Protein AF-A0A939W2E0-F1 (afdb_monomer)

Radius of gyration: 12.81 Å; Cα contacts (8 Å, |Δi|>4): 26; chains: 1; bounding box: 27×18×34 Å

Solvent-accessible surface area (backbone atoms only — not comparable to full-atom values): 3636 Å² total; per-residue (Å²): 138,93,80,86,89,82,91,67,62,78,97,43,43,67,66,50,50,55,52,50,38,52,53,62,44,63,57,43,71,95,78,39,75,64,97,64,81,62,82,65,88,85,71,83,54,95,46,78,84,70,45,112

Secondary structure (DSSP, 8-state):
---------GGGHHHHHHHHHHHHHT--GGGPPPSS---------SSTTT--

Foldseek 3Di:
DPDDDDDDDPVCQVVVQVVVQCCVQPDAVVNHDDPDTDGDDFDDDPDPVRGD

Mean predicted aligned error: 4.31 Å

pLDDT: mean 90.66, std 11.89, range [54.12, 98.0]

Structure (mmCIF, N/CA/C/O backbone):
data_AF-A0A939W2E0-F1
#
_entry.id   AF-A0A939W2E0-F1
#
loop_
_atom_site.group_PDB
_atom_site.id
_atom_site.type_symbol
_atom_site.label_atom_id
_atom_site.label_alt_id
_atom_site.label_comp_id
_atom_site.label_asym_id
_atom_site.label_entity_id
_atom_site.label_seq_id
_atom_site.pdbx_PDB_ins_code
_atom_site.Cartn_x
_atom_site.Cartn_y
_atom_site.Cartn_z
_atom_site.occupancy
_atom_site.B_iso_or_equiv
_atom_site.auth_seq_id
_atom_site.auth_comp_id
_atom_site.auth_asym_id
_atom_site.auth_atom_id
_atom_site.pdbx_PDB_model_num
ATOM 1 N N . HIS A 1 1 ? -15.308 4.252 -4.430 1.00 79.31 1 HIS A N 1
ATOM 2 C CA . HIS A 1 1 ? -14.132 3.517 -4.921 1.00 79.31 1 HIS A CA 1
ATOM 3 C C . HIS A 1 1 ? -13.146 3.389 -3.776 1.00 79.31 1 HIS A C 1
ATOM 5 O O . HIS A 1 1 ? -13.159 4.240 -2.891 1.00 79.31 1 HIS A O 1
ATOM 11 N N . ASP A 1 2 ? -12.385 2.309 -3.772 1.00 90.19 2 ASP A N 1
ATOM 12 C CA . ASP A 1 2 ? -11.508 1.821 -2.703 1.00 90.19 2 ASP A CA 1
ATOM 13 C C . ASP A 1 2 ? -10.047 1.655 -3.163 1.00 90.19 2 ASP A C 1
ATOM 15 O O . ASP A 1 2 ? -9.193 1.273 -2.369 1.00 90.19 2 ASP A O 1
ATOM 19 N N . GLU A 1 3 ? -9.746 2.020 -4.411 1.00 93.00 3 GLU A N 1
ATOM 20 C CA . GLU A 1 3 ? -8.415 1.945 -5.015 1.00 93.00 3 GLU A CA 1
ATOM 21 C C . GLU A 1 3 ? -7.769 3.330 -5.196 1.00 93.00 3 GLU A C 1
ATOM 23 O O . GLU A 1 3 ? -8.445 4.335 -5.443 1.00 93.00 3 GLU A O 1
ATOM 28 N N . LEU A 1 4 ? -6.437 3.368 -5.099 1.00 93.69 4 LEU A N 1
ATOM 29 C CA . LEU A 1 4 ? -5.604 4.497 -5.508 1.00 93.69 4 LEU A CA 1
ATOM 30 C C . LEU A 1 4 ? -4.670 4.035 -6.626 1.00 93.69 4 LEU A C 1
ATOM 32 O O . LEU A 1 4 ? -3.929 3.073 -6.452 1.00 93.69 4 LEU A O 1
ATOM 36 N N . VAL A 1 5 ? -4.669 4.758 -7.744 1.00 93.19 5 VAL A N 1
ATOM 37 C CA . VAL A 1 5 ? -3.784 4.498 -8.887 1.00 93.19 5 VAL A CA 1
ATOM 38 C C . VAL A 1 5 ? -2.734 5.599 -8.943 1.00 93.19 5 VAL A C 1
ATOM 40 O O . VAL A 1 5 ? -3.071 6.785 -8.907 1.00 93.19 5 VAL A O 1
ATOM 43 N N . LEU A 1 6 ? -1.461 5.211 -9.007 1.00 93.81 6 LEU A N 1
ATOM 44 C CA . LEU A 1 6 ? -0.321 6.124 -8.979 1.00 93.81 6 LEU A CA 1
ATOM 45 C C . LEU A 1 6 ? 0.624 5.817 -10.142 1.00 93.81 6 LEU A C 1
ATOM 47 O O . LEU A 1 6 ? 0.996 4.666 -10.351 1.00 93.81 6 LEU A O 1
ATOM 51 N N . GLU A 1 7 ? 1.074 6.856 -10.842 1.00 94.69 7 GLU A N 1
ATOM 52 C CA . GLU A 1 7 ? 2.209 6.765 -11.761 1.00 94.69 7 GLU A CA 1
ATOM 53 C C . GLU A 1 7 ? 3.488 7.159 -11.021 1.00 94.69 7 GLU A C 1
ATOM 55 O O . GLU A 1 7 ? 3.572 8.223 -10.402 1.00 94.69 7 GLU A O 1
ATOM 60 N N . VAL A 1 8 ? 4.496 6.292 -11.074 1.00 94.44 8 VAL A N 1
ATOM 61 C CA . VAL A 1 8 ? 5.773 6.472 -10.377 1.00 94.44 8 VAL A CA 1
ATOM 62 C C . VAL A 1 8 ? 6.929 6.033 -11.277 1.00 94.44 8 VAL A C 1
ATOM 64 O O . VAL A 1 8 ? 6.741 5.149 -12.114 1.00 94.44 8 VAL A O 1
ATOM 67 N N . PRO A 1 9 ? 8.139 6.608 -11.132 1.00 95.62 9 PRO A N 1
ATOM 68 C CA . PRO A 1 9 ? 9.312 6.099 -11.837 1.00 95.62 9 PRO A CA 1
ATOM 69 C C . PRO A 1 9 ? 9.529 4.610 -11.533 1.00 95.62 9 PRO A C 1
ATOM 71 O O . PRO A 1 9 ? 9.491 4.221 -10.367 1.00 95.62 9 PRO A O 1
ATOM 74 N N . GLU A 1 10 ? 9.811 3.794 -12.555 1.00 93.31 10 GLU A N 1
ATOM 75 C CA . GLU A 1 10 ? 9.949 2.326 -12.427 1.00 93.31 10 GLU A CA 1
ATOM 76 C C . GLU A 1 10 ? 10.966 1.937 -11.340 1.00 93.31 10 GLU A C 1
ATOM 78 O O . GLU A 1 10 ? 10.703 1.062 -10.519 1.00 93.31 10 GLU A O 1
ATOM 83 N N . ALA A 1 11 ? 12.075 2.679 -11.240 1.00 96.75 11 ALA A N 1
ATOM 84 C CA . ALA A 1 11 ? 13.107 2.485 -10.216 1.00 96.75 11 ALA A CA 1
ATOM 85 C C . ALA A 1 11 ? 12.624 2.702 -8.764 1.00 96.75 11 ALA A C 1
ATOM 87 O O . ALA A 1 11 ? 13.340 2.374 -7.818 1.00 96.75 11 ALA A O 1
ATOM 88 N N . HIS A 1 12 ? 11.440 3.283 -8.573 1.00 96.50 12 HIS A N 1
ATOM 89 C CA . HIS A 1 12 ? 10.854 3.595 -7.272 1.00 96.50 12 HIS A CA 1
ATOM 90 C C . HIS A 1 12 ? 9.508 2.904 -7.032 1.00 96.50 12 HIS A C 1
ATOM 92 O O . HIS A 1 12 ? 8.898 3.155 -5.996 1.00 96.50 12 HIS A O 1
ATOM 98 N N . ALA A 1 13 ? 9.043 2.042 -7.942 1.00 94.31 13 ALA A N 1
ATOM 99 C CA . ALA A 1 13 ? 7.684 1.511 -7.897 1.00 94.31 13 ALA A CA 1
ATOM 100 C C . ALA A 1 13 ? 7.375 0.736 -6.605 1.00 94.31 13 ALA A C 1
ATOM 102 O O . ALA A 1 13 ? 6.414 1.050 -5.907 1.00 94.31 13 ALA A O 1
ATOM 103 N N . GLU A 1 14 ? 8.237 -0.208 -6.228 1.00 95.06 14 GLU A N 1
ATOM 104 C CA . GLU A 1 14 ? 8.066 -0.999 -5.003 1.00 95.06 14 GLU A CA 1
ATOM 105 C C . GLU A 1 14 ? 8.187 -0.139 -3.735 1.00 95.06 14 GLU A C 1
ATOM 107 O O . GLU A 1 14 ? 7.359 -0.231 -2.829 1.00 95.06 14 GLU A O 1
ATOM 112 N N . ALA A 1 15 ? 9.175 0.761 -3.688 1.00 97.56 15 ALA A N 1
ATOM 113 C CA . ALA A 1 15 ? 9.366 1.658 -2.549 1.00 97.56 15 ALA A CA 1
ATOM 114 C C . ALA A 1 15 ? 8.160 2.592 -2.349 1.00 97.56 15 ALA A C 1
ATOM 116 O O . ALA A 1 15 ? 7.737 2.833 -1.216 1.00 97.56 15 ALA A O 1
ATOM 117 N N . ALA A 1 16 ? 7.586 3.098 -3.443 1.00 97.06 16 ALA A N 1
ATOM 118 C CA . ALA A 1 16 ? 6.376 3.903 -3.408 1.00 97.06 16 ALA A CA 1
ATOM 119 C C . ALA A 1 16 ? 5.167 3.078 -2.943 1.00 97.06 16 ALA A C 1
ATOM 121 O O . ALA A 1 16 ? 4.440 3.533 -2.061 1.00 97.06 16 ALA A O 1
ATOM 122 N N . ALA A 1 17 ? 4.982 1.864 -3.468 1.00 95.94 17 ALA A N 1
ATOM 123 C CA . ALA A 1 17 ? 3.864 1.001 -3.099 1.00 95.94 17 ALA A CA 1
ATOM 124 C C . ALA A 1 17 ? 3.879 0.631 -1.608 1.00 95.94 17 ALA A C 1
ATOM 126 O O . ALA A 1 17 ? 2.872 0.803 -0.919 1.00 95.94 17 ALA A O 1
ATOM 127 N N . LEU A 1 18 ? 5.039 0.228 -1.074 1.00 97.62 18 LEU A N 1
ATOM 128 C CA . LEU A 1 18 ? 5.207 -0.056 0.356 1.00 97.62 18 LEU A CA 1
ATOM 129 C C . LEU A 1 18 ? 4.899 1.176 1.212 1.00 97.62 18 LEU A C 1
ATOM 131 O O . LEU A 1 18 ? 4.162 1.088 2.195 1.00 97.62 18 LEU A O 1
ATOM 135 N N . ARG A 1 19 ? 5.400 2.349 0.806 1.00 98.00 19 ARG A N 1
ATOM 136 C CA . ARG A 1 19 ? 5.158 3.592 1.540 1.00 98.00 19 ARG A CA 1
ATOM 137 C C . ARG A 1 19 ? 3.678 3.974 1.562 1.00 98.00 19 ARG A C 1
ATOM 139 O O . ARG A 1 19 ? 3.183 4.442 2.587 1.00 98.00 19 ARG A O 1
ATOM 146 N N . VAL A 1 20 ? 2.982 3.801 0.442 1.00 97.75 20 VAL A N 1
ATOM 147 C CA . VAL 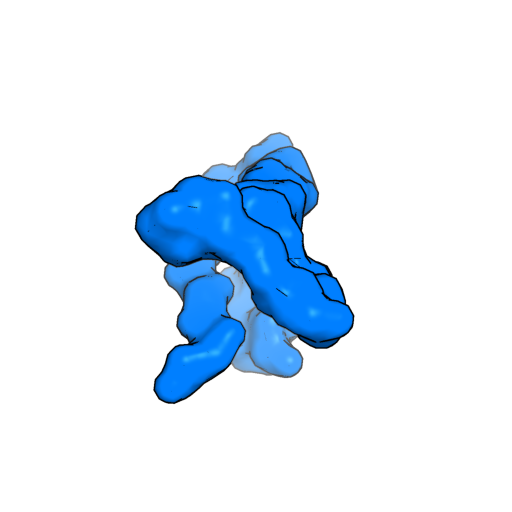A 1 20 ? 1.548 4.092 0.322 1.00 97.75 20 VAL A CA 1
ATOM 148 C C . VAL A 1 20 ? 0.726 3.107 1.151 1.00 97.75 20 VAL A C 1
ATOM 150 O O . VAL A 1 20 ? -0.125 3.556 1.920 1.00 97.75 20 VAL A O 1
ATOM 153 N N . LYS A 1 21 ? 1.030 1.802 1.091 1.00 97.56 21 LYS A N 1
ATOM 154 C CA . LYS A 1 21 ? 0.407 0.776 1.944 1.00 97.56 21 LYS A CA 1
ATOM 155 C C . LYS A 1 21 ? 0.497 1.158 3.421 1.00 97.56 21 LYS A C 1
ATOM 157 O O . LYS A 1 21 ? -0.526 1.247 4.093 1.00 97.56 21 LYS A O 1
ATOM 162 N N . GLU A 1 22 ? 1.697 1.473 3.910 1.00 97.94 22 GLU A N 1
ATOM 163 C CA . GLU A 1 22 ? 1.904 1.880 5.305 1.00 97.94 22 GLU A CA 1
ATOM 164 C C . GLU A 1 22 ? 1.080 3.115 5.690 1.00 97.94 22 GLU A C 1
ATOM 166 O O . GLU A 1 22 ? 0.481 3.163 6.766 1.00 97.94 22 GLU A O 1
ATOM 171 N N . LEU A 1 23 ? 1.041 4.135 4.827 1.00 97.62 23 LEU A N 1
ATOM 172 C CA . LEU A 1 23 ? 0.258 5.351 5.062 1.00 97.62 23 LEU A CA 1
ATOM 173 C C . LEU A 1 23 ? -1.240 5.054 5.159 1.00 97.62 23 LEU A C 1
ATOM 175 O O . LEU A 1 23 ? -1.915 5.576 6.046 1.00 97.62 23 LEU A O 1
ATOM 179 N N . MET A 1 24 ? -1.752 4.212 4.267 1.00 97.19 24 MET A N 1
ATOM 180 C CA . MET A 1 24 ? -3.167 3.867 4.223 1.00 97.19 24 MET A CA 1
ATOM 181 C C . MET A 1 24 ? -3.576 2.982 5.412 1.00 97.19 24 MET A C 1
ATOM 183 O O . MET A 1 24 ? -4.580 3.266 6.062 1.00 97.19 24 MET A O 1
ATOM 187 N N . GLU A 1 25 ? -2.779 1.973 5.774 1.00 97.69 25 GLU A N 1
ATOM 188 C CA . GLU A 1 25 ? -3.057 1.089 6.923 1.00 97.69 25 GLU A CA 1
ATOM 189 C C . GLU A 1 25 ? -2.916 1.814 8.277 1.00 97.69 25 GLU A C 1
ATOM 191 O O . GLU A 1 25 ? -3.594 1.502 9.267 1.00 97.69 25 GLU A O 1
ATOM 196 N N . SER A 1 26 ? -2.059 2.838 8.335 1.00 96.81 26 SER A N 1
ATOM 197 C CA . SER A 1 26 ? -1.838 3.641 9.542 1.00 96.81 26 SER A CA 1
ATOM 198 C C . SER A 1 26 ? -2.796 4.821 9.704 1.00 96.81 26 SER A C 1
ATOM 200 O O . SER A 1 26 ? -2.693 5.529 10.706 1.00 96.8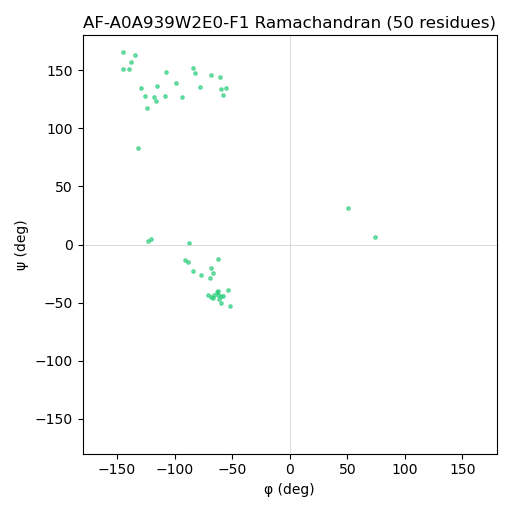1 26 SER A O 1
ATOM 202 N N . VAL A 1 27 ? -3.759 5.034 8.800 1.00 96.38 27 VAL A N 1
ATOM 203 C CA . VAL A 1 27 ? -4.658 6.193 8.883 1.00 96.38 27 VAL A CA 1
ATOM 204 C C . VAL A 1 27 ? -5.464 6.198 10.190 1.00 96.38 27 VAL A C 1
ATOM 206 O O . VAL A 1 27 ? -6.000 5.177 10.635 1.00 96.38 27 VAL A O 1
ATOM 209 N N . ARG A 1 28 ? -5.524 7.368 10.838 1.00 96.62 28 ARG A N 1
ATOM 210 C CA . ARG A 1 28 ? -6.248 7.604 12.098 1.00 96.62 28 ARG A CA 1
ATOM 211 C C . ARG A 1 28 ? -7.114 8.863 11.987 1.00 96.62 28 ARG A C 1
ATOM 213 O O . ARG A 1 28 ? -6.672 9.946 12.386 1.00 96.62 28 ARG A O 1
ATOM 220 N N . PRO A 1 29 ? -8.326 8.771 11.413 1.00 92.69 29 PRO A N 1
ATOM 221 C CA . PRO A 1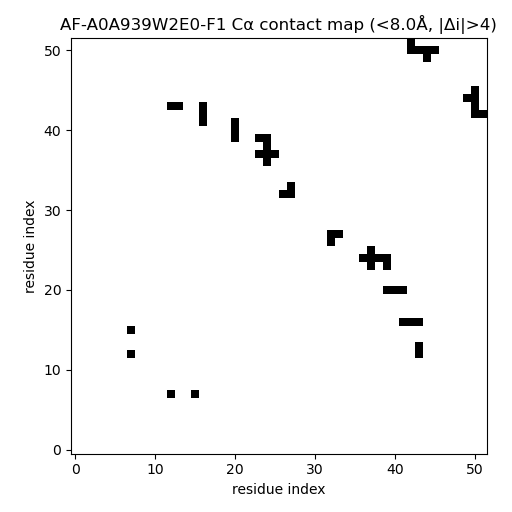 29 ? -9.218 9.918 11.283 1.00 92.69 29 PRO A CA 1
ATOM 222 C C . PRO A 1 29 ? -9.523 10.522 12.656 1.00 92.69 29 PRO A C 1
ATOM 224 O O . PRO A 1 29 ? -9.871 9.802 13.589 1.00 92.69 29 PRO A O 1
ATOM 227 N N . ALA A 1 30 ? -9.347 11.839 12.800 1.00 94.75 30 ALA A N 1
ATOM 228 C CA . ALA A 1 30 ? -9.479 12.535 14.087 1.00 94.75 30 ALA A CA 1
ATOM 229 C C . ALA A 1 30 ? -8.661 11.891 15.235 1.00 94.75 30 ALA A C 1
A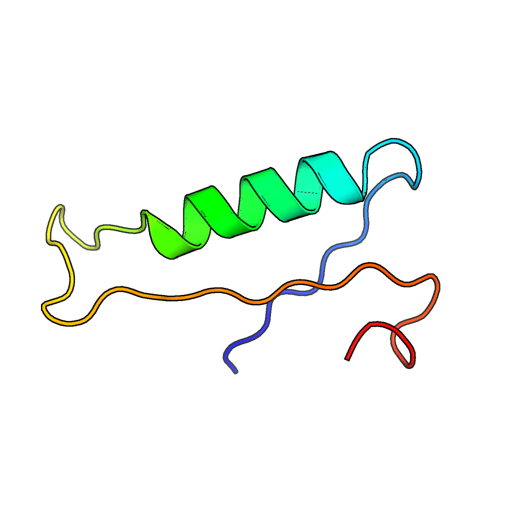TOM 231 O O . ALA A 1 30 ? -9.075 11.919 16.394 1.00 94.75 30 ALA A O 1
ATOM 232 N N . GLY A 1 31 ? -7.515 11.279 14.908 1.00 95.81 31 GLY A N 1
ATOM 233 C CA . GLY A 1 31 ? -6.643 10.600 15.869 1.00 95.81 31 GLY A CA 1
ATOM 234 C C . GLY A 1 31 ? -7.167 9.251 16.373 1.00 95.81 31 GLY A C 1
ATOM 235 O O . GLY A 1 31 ? -6.553 8.663 17.260 1.00 95.81 31 GLY A O 1
ATOM 236 N N . GLN A 1 32 ? -8.275 8.743 15.829 1.00 95.94 32 GLN A N 1
ATOM 237 C CA . GLN A 1 32 ? -8.892 7.492 16.265 1.00 95.94 32 GLN A CA 1
ATOM 238 C C . GLN A 1 32 ? -8.514 6.327 15.355 1.00 95.94 32 GLN A C 1
ATOM 240 O O . GLN A 1 32 ? -8.459 6.453 14.132 1.00 95.94 32 GLN A O 1
ATOM 245 N N . ALA A 1 33 ? -8.251 5.175 15.970 1.00 95.00 33 ALA A N 1
ATOM 246 C CA . ALA A 1 33 ? -8.083 3.917 15.257 1.00 95.00 33 ALA A CA 1
ATOM 247 C C . ALA A 1 33 ? -9.442 3.287 14.953 1.00 95.00 33 ALA A C 1
ATOM 249 O O . ALA A 1 33 ? -10.381 3.399 15.742 1.00 95.00 33 ALA A O 1
ATOM 250 N N . PHE A 1 34 ? -9.524 2.585 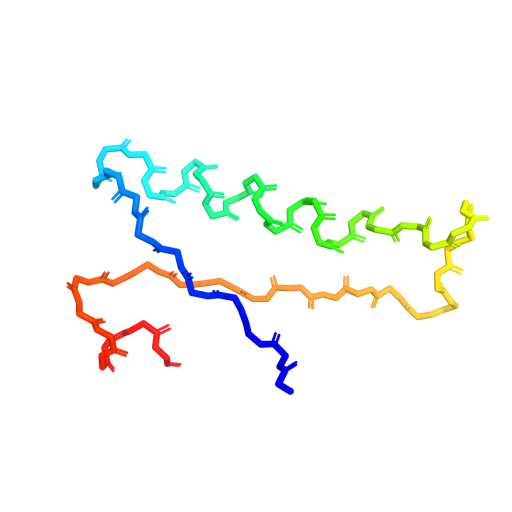13.828 1.00 95.38 34 PHE A N 1
AT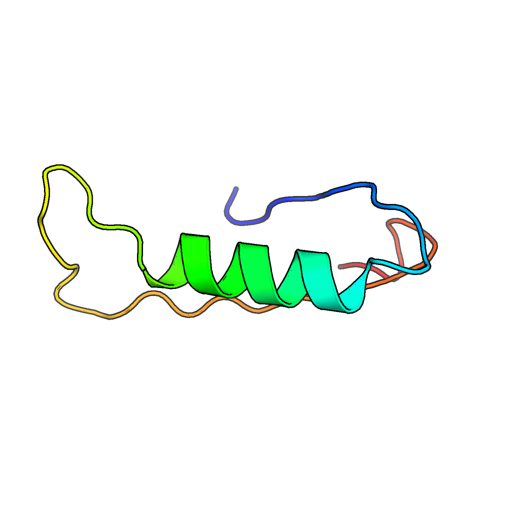OM 251 C CA . PHE A 1 34 ? -10.663 1.728 13.537 1.00 95.38 34 PHE A CA 1
ATOM 252 C C . PHE A 1 34 ? -10.674 0.526 14.487 1.00 95.38 34 PHE A C 1
ATOM 254 O O . PHE A 1 34 ? -9.622 0.002 14.856 1.00 95.38 34 PHE A O 1
ATOM 261 N N . SER A 1 35 ? -11.870 0.070 14.865 1.00 96.88 35 SER A N 1
ATOM 262 C CA . SER A 1 35 ? -12.045 -1.160 15.651 1.00 96.88 35 SER A CA 1
ATOM 263 C C . SER A 1 35 ? -11.646 -2.417 14.871 1.00 96.88 35 SER A C 1
ATOM 265 O O . SER A 1 35 ? -11.283 -3.425 15.471 1.00 96.88 35 SER A O 1
ATOM 267 N N . VA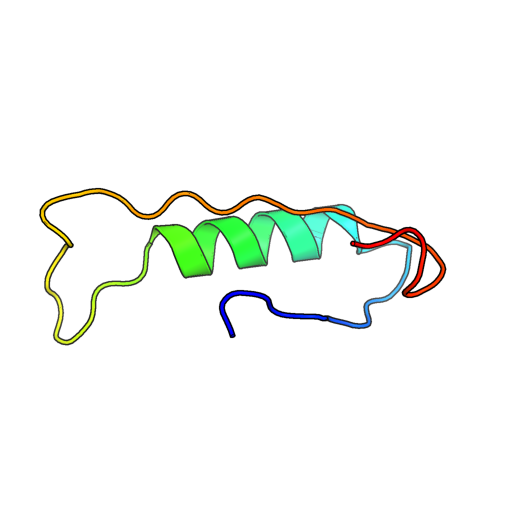L A 1 36 ? -11.687 -2.339 13.540 1.00 96.75 36 VAL A N 1
ATOM 268 C CA . VAL A 1 36 ? -11.175 -3.339 12.602 1.00 96.75 36 VAL A CA 1
ATOM 269 C C . VAL A 1 36 ? -10.029 -2.691 11.817 1.00 96.75 36 VAL A C 1
ATOM 271 O O . VAL A 1 36 ? -10.253 -1.634 11.226 1.00 96.75 36 VAL A O 1
ATOM 274 N N . PRO A 1 37 ? -8.811 -3.263 11.809 1.00 95.25 37 PRO A N 1
ATOM 275 C CA . PRO A 1 37 ? -7.693 -2.700 11.057 1.00 95.25 37 PRO A CA 1
ATOM 276 C C . PRO A 1 37 ? -7.975 -2.639 9.553 1.00 95.25 37 PRO A C 1
ATOM 278 O O . PRO A 1 37 ? -8.596 -3.546 9.000 1.00 95.25 37 PRO A O 1
ATOM 281 N N . LEU A 1 38 ? -7.476 -1.594 8.891 1.00 96.12 38 LEU A N 1
ATOM 282 C CA . LEU A 1 38 ? -7.451 -1.546 7.432 1.00 96.12 38 LEU A CA 1
ATOM 283 C C . LEU A 1 38 ? -6.295 -2.411 6.927 1.00 96.12 38 LEU A C 1
ATOM 285 O O . LEU A 1 38 ? -5.190 -2.327 7.461 1.00 96.12 38 LEU A O 1
ATOM 289 N N . ALA A 1 39 ? -6.566 -3.210 5.901 1.00 96.75 39 ALA A N 1
ATOM 290 C CA . ALA A 1 39 ? -5.568 -3.952 5.144 1.00 96.75 39 ALA A CA 1
ATOM 291 C C . ALA A 1 39 ? -5.559 -3.412 3.715 1.00 96.75 39 ALA A C 1
ATOM 293 O O . ALA A 1 39 ? -6.622 -3.141 3.155 1.00 96.75 39 ALA A O 1
ATOM 294 N N . VAL A 1 40 ? -4.369 -3.215 3.155 1.00 97.19 40 VAL A N 1
ATOM 295 C CA . VAL A 1 40 ? -4.198 -2.632 1.820 1.00 97.19 40 VAL A CA 1
ATOM 296 C C . VAL A 1 40 ? -3.383 -3.569 0.948 1.00 97.19 40 VAL A C 1
ATOM 298 O O . VAL A 1 40 ? -2.210 -3.824 1.226 1.00 97.19 40 VAL A O 1
ATOM 301 N N . ASP A 1 41 ? -3.995 -4.052 -0.121 1.00 96.44 41 ASP A N 1
ATOM 302 C CA . ASP A 1 41 ? -3.295 -4.769 -1.179 1.00 96.44 41 ASP A CA 1
ATOM 303 C C . ASP A 1 41 ? -2.687 -3.776 -2.174 1.00 96.44 41 ASP A C 1
ATOM 305 O O . ASP A 1 41 ? -3.163 -2.649 -2.328 1.00 96.44 41 ASP A O 1
ATOM 309 N N . TRP A 1 42 ? -1.592 -4.173 -2.817 1.00 94.88 42 TRP A N 1
ATOM 310 C CA . TRP A 1 42 ? -0.937 -3.359 -3.835 1.00 94.88 42 TRP A CA 1
ATOM 311 C C . TRP A 1 42 ? -0.357 -4.234 -4.940 1.00 94.88 42 TRP A C 1
ATOM 313 O O . TRP A 1 42 ? 0.060 -5.369 -4.705 1.00 94.88 42 TRP A O 1
ATOM 323 N N . GLY A 1 43 ? -0.301 -3.658 -6.137 1.00 91.88 43 GLY A N 1
ATOM 324 C CA . GLY A 1 43 ? 0.340 -4.222 -7.314 1.00 91.88 43 GLY A CA 1
ATOM 325 C C . GLY A 1 43 ? 1.110 -3.140 -8.065 1.00 91.88 43 GLY A C 1
ATOM 326 O O . GLY A 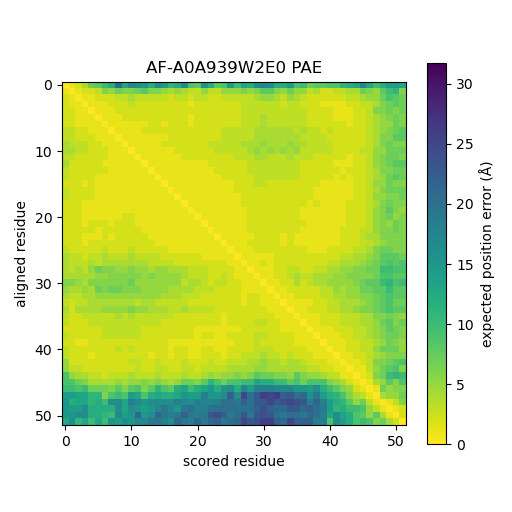1 43 ? 0.848 -1.946 -7.911 1.00 91.88 43 GLY A O 1
ATOM 327 N N . VAL A 1 44 ? 2.092 -3.560 -8.857 1.00 91.12 44 VAL A N 1
ATOM 328 C CA . VAL A 1 44 ? 2.827 -2.695 -9.785 1.00 91.12 44 VAL A CA 1
ATOM 329 C C . VAL A 1 44 ? 2.728 -3.332 -11.155 1.00 91.12 44 VAL A C 1
ATOM 331 O O . VAL A 1 44 ? 3.084 -4.499 -11.313 1.00 91.12 44 VAL A O 1
ATOM 334 N N . ALA A 1 45 ? 2.305 -2.551 -12.141 1.00 85.94 45 ALA A N 1
ATOM 335 C CA . ALA A 1 45 ? 2.293 -2.993 -13.519 1.00 85.94 45 ALA A CA 1
ATOM 336 C C . ALA A 1 45 ? 2.618 -1.864 -14.495 1.00 85.94 45 ALA A C 1
ATOM 338 O O . ALA A 1 45 ? 2.645 -0.688 -14.125 1.00 85.94 45 ALA A O 1
ATOM 339 N N . ARG A 1 46 ? 2.920 -2.242 -15.740 1.00 80.25 46 ARG A N 1
ATOM 340 C CA . ARG A 1 46 ? 3.329 -1.304 -16.798 1.00 80.25 46 ARG A CA 1
ATOM 341 C C . ARG A 1 46 ? 2.155 -0.647 -17.499 1.00 80.25 46 ARG A C 1
ATOM 343 O O . ARG A 1 46 ? 2.317 0.425 -18.077 1.00 80.25 46 ARG A O 1
ATOM 350 N N . ASP A 1 47 ? 0.997 -1.281 -17.444 1.00 73.75 47 ASP A N 1
ATOM 351 C CA . ASP A 1 47 ? -0.248 -0.730 -17.933 1.00 73.75 47 ASP A CA 1
ATOM 352 C C . ASP A 1 47 ? -1.368 -0.959 -16.921 1.00 73.75 47 ASP A C 1
ATOM 354 O O . ASP A 1 47 ? -1.268 -1.751 -15.983 1.00 73.75 47 ASP A O 1
ATOM 358 N N . TRP A 1 48 ? -2.439 -0.194 -17.099 1.00 58.41 48 TRP A N 1
ATOM 359 C CA . TRP A 1 48 ? -3.563 -0.194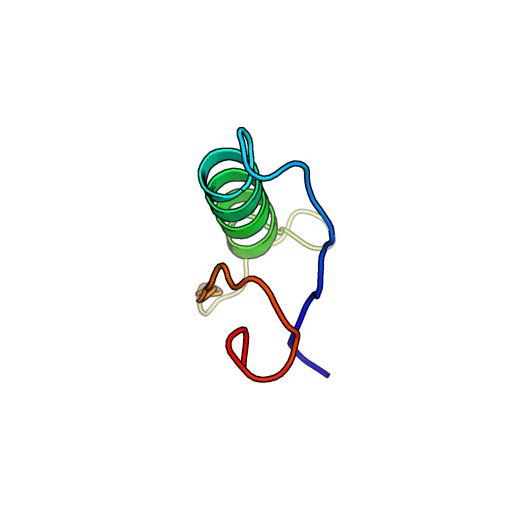 -16.174 1.00 58.41 48 TRP A CA 1
ATOM 360 C C . TRP A 1 48 ? -4.348 -1.516 -16.194 1.00 58.41 48 TRP A C 1
ATOM 362 O O . TRP A 1 48 ? -5.045 -1.817 -15.233 1.00 58.41 48 TRP A O 1
ATOM 372 N N . GLY A 1 49 ? -4.219 -2.312 -17.264 1.00 59.28 49 GLY A N 1
ATOM 373 C CA . GLY A 1 49 ? -4.863 -3.621 -17.380 1.00 59.28 49 GLY A CA 1
ATOM 374 C C . GLY A 1 49 ? -4.159 -4.715 -16.576 1.00 59.28 49 GLY A C 1
ATOM 375 O O . GLY A 1 49 ? -4.812 -5.666 -16.166 1.00 59.28 49 GLY A O 1
ATOM 376 N N . GLU A 1 50 ? -2.858 -4.572 -16.329 1.00 57.94 50 GLU A N 1
ATOM 377 C CA . GLU A 1 50 ? -2.066 -5.475 -15.487 1.00 57.94 50 GLU A CA 1
ATOM 378 C C . GLU A 1 50 ? -2.015 -5.046 -14.001 1.00 57.94 50 GLU A C 1
ATOM 380 O O . GLU A 1 50 ? -1.572 -5.824 -13.157 1.00 57.94 50 GLU A O 1
ATOM 385 N N . ALA A 1 51 ? -2.425 -3.813 -13.668 1.00 56.28 51 ALA A N 1
ATOM 386 C CA . ALA A 1 51 ? -2.357 -3.257 -12.307 1.00 56.28 51 ALA A CA 1
ATOM 387 C C . ALA A 1 51 ? -3.590 -3.551 -11.426 1.00 56.28 51 ALA A C 1
ATOM 389 O O . ALA A 1 51 ? -3.517 -3.328 -10.216 1.00 56.28 51 ALA A O 1
ATOM 390 N N . HIS A 1 52 ? -4.697 -3.994 -12.031 1.00 54.12 52 HIS A N 1
ATOM 391 C CA . HIS A 1 52 ? -5.959 -4.350 -11.370 1.00 54.12 52 HIS A CA 1
ATOM 392 C C . HIS A 1 52 ? -6.060 -5.867 -11.182 1.00 54.12 52 HIS A C 1
ATOM 394 O O . HIS A 1 52 ? -6.450 -6.300 -10.075 1.00 54.12 52 HIS A O 1
#

Sequence (52 aa):
HDELVLEVPEAHAEAAALRVKELMESVRPAGQAFSVPLAVDWGVARDWGEAH